Protein AF-A0A9D5NVP7-F1 (afdb_monomer_lite)

Sequence (72 aa):
SIGVCYEGGLDIRGKPADTRTEAQRCSLRKLIEQLHAAYPKALIVGHNDLNPMKDCPCFDAAEYADLNGVQT

Radius of gyration: 12.91 Å; chains: 1; bounding box: 35×17×31 Å

Structure (mmCIF, N/CA/C/O backbone):
data_AF-A0A9D5NVP7-F1
#
_entry.id   AF-A0A9D5NVP7-F1
#
loop_
_atom_site.group_PDB
_atom_site.id
_atom_site.type_symbol
_atom_site.label_atom_id
_atom_site.label_alt_id
_atom_site.label_comp_id
_atom_site.label_asym_id
_atom_site.label_entity_id
_atom_site.label_seq_id
_atom_site.pdbx_PDB_ins_code
_atom_site.Cartn_x
_atom_site.Cartn_y
_atom_site.Cartn_z
_atom_site.occupancy
_atom_site.B_iso_or_equiv
_atom_site.auth_seq_id
_atom_site.auth_comp_id
_atom_site.auth_asym_id
_atom_site.auth_atom_id
_atom_site.pdbx_PDB_model_num
ATOM 1 N N . SER A 1 1 ? -0.194 -8.670 11.397 1.00 91.25 1 SER A N 1
ATOM 2 C CA . SER A 1 1 ? -0.611 -7.851 10.241 1.00 91.25 1 SER A CA 1
ATOM 3 C C . SER A 1 1 ? -1.129 -8.771 9.148 1.00 91.25 1 SER A C 1
ATOM 5 O O . SER A 1 1 ? -0.873 -9.969 9.215 1.00 91.25 1 SER A O 1
ATOM 7 N N . ILE A 1 2 ? -1.857 -8.234 8.169 1.00 97.75 2 ILE A N 1
ATOM 8 C CA . ILE A 1 2 ? -2.164 -8.926 6.910 1.00 97.75 2 ILE A CA 1
ATOM 9 C C . ILE A 1 2 ? -1.242 -8.317 5.854 1.00 97.75 2 ILE A C 1
ATOM 11 O O . ILE A 1 2 ? -1.204 -7.097 5.717 1.00 97.75 2 ILE A O 1
ATOM 15 N N . GLY A 1 3 ? -0.455 -9.148 5.171 1.00 97.62 3 GLY A N 1
ATOM 16 C CA . GLY A 1 3 ? 0.393 -8.714 4.062 1.00 97.62 3 GLY A CA 1
ATOM 17 C C . GLY A 1 3 ? -0.335 -8.908 2.738 1.00 97.62 3 GLY A C 1
ATOM 18 O O . GLY A 1 3 ? -0.826 -10.003 2.475 1.00 97.62 3 GLY A O 1
ATOM 19 N N . VAL A 1 4 ? -0.397 -7.863 1.916 1.00 97.94 4 VAL A N 1
ATOM 20 C CA . VAL A 1 4 ? -0.962 -7.918 0.562 1.00 97.94 4 VAL A CA 1
ATOM 21 C C . VAL A 1 4 ? 0.131 -7.540 -0.428 1.00 97.94 4 VAL A C 1
ATOM 23 O O . VAL A 1 4 ? 0.824 -6.541 -0.240 1.00 97.94 4 VAL A O 1
ATOM 26 N N . CYS A 1 5 ? 0.280 -8.337 -1.481 1.00 97.94 5 CYS A N 1
ATOM 27 C CA . CYS A 1 5 ? 1.231 -8.090 -2.558 1.00 97.94 5 CYS A CA 1
ATOM 28 C C . CYS A 1 5 ? 0.481 -7.988 -3.886 1.00 97.94 5 CYS A C 1
ATOM 30 O O . CYS A 1 5 ? -0.471 -8.730 -4.125 1.00 97.94 5 CYS A O 1
ATOM 32 N N . TYR A 1 6 ? 0.928 -7.08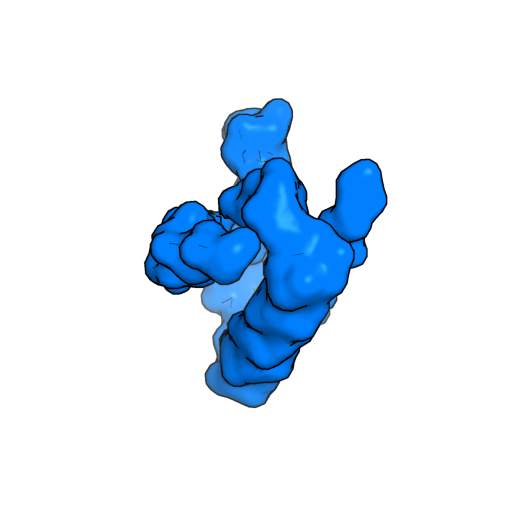1 -4.749 1.00 98.06 6 TYR A N 1
ATOM 33 C CA . TYR A 1 6 ? 0.640 -7.160 -6.174 1.00 98.06 6 TYR A CA 1
ATOM 34 C C . TYR A 1 6 ? 1.855 -7.769 -6.875 1.00 98.06 6 TYR A C 1
ATOM 36 O O . TYR A 1 6 ? 2.983 -7.631 -6.406 1.00 98.06 6 TYR A O 1
ATOM 44 N N . GLU A 1 7 ? 1.619 -8.425 -8.004 1.00 98.12 7 GLU A N 1
ATOM 45 C CA . GLU A 1 7 ? 2.691 -8.968 -8.836 1.00 98.12 7 GLU A CA 1
ATOM 46 C C . GLU A 1 7 ? 3.337 -7.861 -9.672 1.00 98.12 7 GLU A C 1
ATOM 48 O O . GLU A 1 7 ? 2.636 -7.165 -10.414 1.00 98.12 7 GLU A O 1
ATOM 53 N N . GLY A 1 8 ? 4.658 -7.716 -9.553 1.00 97.50 8 GLY A N 1
ATOM 54 C CA . GLY A 1 8 ? 5.450 -6.664 -10.187 1.00 97.50 8 GLY A CA 1
ATOM 55 C C . GLY A 1 8 ? 6.366 -5.954 -9.187 1.00 97.50 8 GLY A C 1
ATOM 56 O O . GLY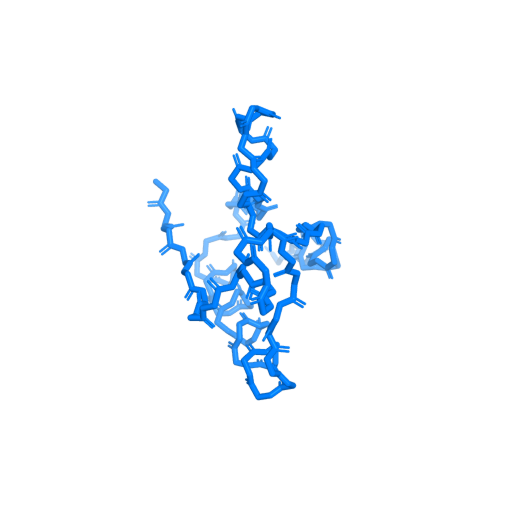 A 1 8 ? 6.831 -6.538 -8.211 1.00 97.50 8 GLY A O 1
ATOM 57 N N . GLY A 1 9 ? 6.633 -4.681 -9.453 1.00 97.25 9 GLY A N 1
ATOM 58 C CA . GLY A 1 9 ? 7.413 -3.781 -8.601 1.00 97.25 9 GLY A CA 1
ATOM 59 C C . GLY A 1 9 ? 8.781 -3.404 -9.163 1.00 97.25 9 GLY A C 1
ATOM 60 O O . GLY A 1 9 ? 9.499 -2.653 -8.513 1.00 97.25 9 GLY A O 1
ATOM 61 N N . LEU A 1 10 ? 9.151 -3.901 -10.348 1.00 97.94 10 LEU A N 1
ATOM 62 C CA . LEU A 1 10 ? 10.417 -3.588 -11.009 1.00 97.94 10 LEU A CA 1
ATOM 63 C C . LEU A 1 10 ? 10.188 -3.175 -12.467 1.00 97.94 10 LEU A C 1
ATOM 65 O O . LEU A 1 10 ? 9.406 -3.805 -13.177 1.00 97.94 10 LEU A O 1
ATOM 69 N N . ASP A 1 11 ? 10.898 -2.145 -12.923 1.00 97.62 11 ASP A N 1
ATOM 70 C CA . ASP A 1 11 ? 10.943 -1.747 -14.330 1.00 97.62 11 ASP A CA 1
ATOM 71 C C . ASP A 1 11 ? 11.803 -2.706 -15.185 1.00 97.62 11 ASP A C 1
ATOM 73 O O . ASP A 1 11 ? 12.419 -3.655 -14.690 1.00 97.62 11 ASP A O 1
ATOM 77 N N . ILE A 1 12 ? 11.907 -2.433 -16.492 1.00 97.12 12 ILE A N 1
ATOM 78 C CA . ILE A 1 12 ? 12.699 -3.248 -17.436 1.00 97.12 12 ILE A CA 1
ATOM 79 C C . ILE A 1 12 ? 14.206 -3.299 -17.119 1.00 97.12 12 ILE A C 1
ATOM 81 O O . ILE A 1 12 ? 14.931 -4.105 -17.699 1.00 97.12 12 ILE A O 1
ATOM 85 N N . ARG A 1 13 ? 14.701 -2.423 -16.237 1.00 97.69 13 ARG A N 1
ATOM 86 C CA . ARG A 1 13 ? 16.099 -2.357 -15.790 1.00 97.69 13 ARG A CA 1
ATOM 87 C C . ARG A 1 13 ? 16.282 -2.975 -14.401 1.00 97.69 13 ARG A C 1
ATOM 89 O O . ARG A 1 13 ? 17.381 -2.890 -13.851 1.00 97.69 13 ARG A O 1
ATOM 96 N N . GLY A 1 14 ? 15.233 -3.569 -13.830 1.00 96.88 14 GLY A N 1
ATOM 97 C CA . GLY A 1 14 ? 15.244 -4.136 -12.486 1.00 96.88 14 GLY A CA 1
ATOM 98 C C . GLY A 1 14 ? 15.2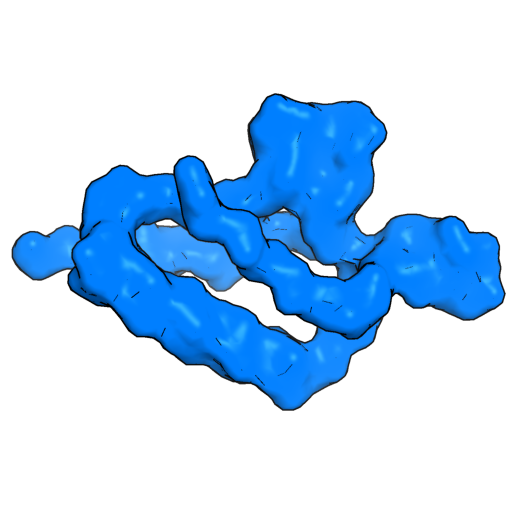61 -3.080 -11.378 1.00 96.88 14 GLY A C 1
ATOM 99 O O . GLY A 1 14 ? 15.743 -3.367 -10.283 1.00 96.88 14 GLY A O 1
ATOM 100 N N . LYS A 1 15 ? 14.807 -1.850 -11.646 1.00 97.88 15 LYS A N 1
ATOM 101 C CA . LYS A 1 15 ? 14.685 -0.789 -10.636 1.00 97.88 15 LYS A CA 1
ATOM 102 C C . LYS A 1 15 ? 13.276 -0.761 -10.041 1.00 97.88 15 LYS A C 1
ATOM 104 O O . LYS A 1 15 ? 12.329 -0.968 -10.795 1.00 97.88 15 LYS A O 1
ATOM 109 N N . PRO A 1 16 ? 13.121 -0.482 -8.733 1.00 97.88 16 PRO A N 1
ATOM 110 C CA . PRO A 1 16 ? 11.812 -0.324 -8.104 1.00 97.88 16 PRO A CA 1
ATOM 111 C C . PRO A 1 16 ? 10.917 0.668 -8.851 1.00 97.88 16 PRO A C 1
ATOM 113 O O . PRO A 1 16 ? 11.336 1.792 -9.123 1.00 97.88 16 PRO A O 1
ATOM 116 N N . ALA A 1 17 ? 9.701 0.245 -9.187 1.00 98.00 17 ALA A N 1
ATOM 117 C CA . ALA A 1 17 ? 8.714 1.070 -9.879 1.00 98.00 17 ALA A CA 1
ATOM 118 C C . ALA A 1 17 ? 7.291 0.542 -9.647 1.00 98.00 17 ALA A C 1
ATOM 120 O O . ALA A 1 17 ? 7.071 -0.674 -9.652 1.00 98.00 17 ALA A O 1
ATOM 121 N N . ASP A 1 18 ? 6.313 1.445 -9.506 1.00 98.12 18 ASP A N 1
ATOM 122 C CA . ASP A 1 18 ? 4.898 1.068 -9.566 1.00 98.12 18 ASP A CA 1
ATOM 123 C C . ASP A 1 18 ? 4.584 0.562 -10.976 1.00 98.12 18 ASP A C 1
ATOM 125 O O . ASP A 1 18 ? 4.580 1.309 -11.953 1.00 98.12 18 ASP A O 1
ATOM 129 N N . THR A 1 19 ? 4.362 -0.741 -11.077 1.00 98.31 19 THR A N 1
ATOM 130 C CA . THR A 1 19 ? 4.079 -1.448 -12.335 1.00 98.31 19 THR A CA 1
ATOM 131 C C . THR A 1 19 ? 2.709 -2.108 -12.297 1.00 98.31 19 THR A C 1
ATOM 133 O O . THR A 1 19 ? 2.409 -2.978 -13.117 1.00 98.31 19 THR A O 1
ATOM 136 N N . ARG A 1 20 ? 1.859 -1.701 -11.345 1.00 98.12 20 ARG A N 1
ATOM 137 C CA . ARG A 1 20 ? 0.495 -2.207 -11.254 1.00 98.12 20 ARG A CA 1
ATOM 138 C C . ARG A 1 20 ? -0.260 -1.892 -12.534 1.00 98.12 20 ARG A C 1
ATOM 140 O O . ARG A 1 20 ? -0.311 -0.754 -12.992 1.00 98.12 20 ARG A O 1
ATOM 147 N N . THR A 1 21 ? -0.923 -2.909 -13.060 1.00 98.50 21 THR A N 1
ATOM 148 C CA . THR A 1 21 ? -1.962 -2.728 -14.074 1.00 98.50 21 THR A CA 1
ATOM 149 C C . THR A 1 21 ? -3.195 -2.067 -13.456 1.00 98.50 21 THR A C 1
ATOM 151 O O . THR A 1 21 ? -3.459 -2.228 -12.263 1.00 98.50 21 THR A O 1
ATOM 154 N N . GLU A 1 22 ? -4.020 -1.404 -14.268 1.00 98.50 22 GLU A N 1
ATOM 155 C CA . GLU A 1 22 ? -5.303 -0.849 -13.805 1.00 98.50 22 GLU A CA 1
ATOM 156 C C . GLU A 1 22 ? -6.184 -1.911 -13.126 1.00 98.50 22 GLU A C 1
ATOM 158 O O . GLU A 1 22 ? -6.754 -1.674 -12.063 1.00 98.50 22 GLU A O 1
ATOM 163 N N . ALA A 1 23 ? -6.213 -3.132 -13.670 1.00 98.62 23 ALA A N 1
ATOM 164 C CA . ALA A 1 23 ? -6.941 -4.248 -13.070 1.00 98.62 23 ALA A CA 1
ATOM 165 C C . ALA A 1 23 ? -6.414 -4.610 -11.668 1.00 98.62 23 ALA A C 1
ATOM 167 O O . ALA A 1 23 ? -7.210 -4.884 -10.763 1.00 98.62 23 ALA A O 1
ATOM 168 N N . GLN A 1 24 ? -5.091 -4.583 -11.461 1.00 98.69 24 GLN A N 1
ATOM 169 C CA . GLN A 1 24 ? -4.489 -4.780 -10.140 1.00 98.69 24 GLN A CA 1
ATOM 170 C C . GLN A 1 24 ? -4.806 -3.619 -9.197 1.00 98.69 24 GLN A C 1
ATOM 172 O O . GLN A 1 24 ? -5.138 -3.884 -8.046 1.00 98.69 24 GLN A O 1
ATOM 177 N N . ARG A 1 25 ? -4.770 -2.360 -9.658 1.00 98.50 25 ARG A N 1
ATOM 178 C CA . ARG A 1 25 ? -5.141 -1.187 -8.842 1.00 98.50 25 ARG A CA 1
ATOM 179 C C . ARG A 1 25 ? -6.584 -1.303 -8.342 1.00 98.50 25 ARG A C 1
ATOM 181 O O . ARG A 1 25 ? -6.825 -1.221 -7.138 1.00 98.50 25 ARG A O 1
ATOM 188 N N . CYS A 1 26 ? -7.530 -1.597 -9.238 1.00 98.38 26 CYS A N 1
ATOM 189 C CA . CYS A 1 26 ? -8.937 -1.803 -8.884 1.00 98.38 26 CYS A CA 1
ATOM 190 C C . CYS A 1 26 ? -9.136 -2.983 -7.919 1.00 98.38 26 CYS A C 1
ATOM 192 O O . CYS A 1 26 ? -9.870 -2.868 -6.937 1.00 98.38 26 CYS A O 1
ATOM 194 N N . SER A 1 27 ? -8.478 -4.117 -8.181 1.00 98.56 27 SER A N 1
ATOM 195 C CA . SER A 1 27 ? -8.600 -5.313 -7.336 1.00 98.56 27 SER A CA 1
ATOM 196 C C . SER A 1 27 ? -8.006 -5.090 -5.945 1.00 98.56 27 SER A C 1
ATOM 198 O O . SER A 1 27 ? -8.610 -5.485 -4.949 1.00 98.56 27 SER A O 1
ATOM 200 N N . LEU A 1 28 ? -6.852 -4.420 -5.871 1.00 98.44 28 LEU A N 1
ATOM 201 C CA . LEU A 1 28 ? -6.174 -4.090 -4.623 1.00 98.44 28 LEU A CA 1
ATOM 202 C C . LEU A 1 28 ? -7.024 -3.144 -3.772 1.00 98.44 28 LEU A C 1
ATOM 204 O O . LEU A 1 28 ? -7.240 -3.424 -2.597 1.00 98.44 28 LEU A O 1
ATOM 208 N N . ARG A 1 29 ? -7.586 -2.091 -4.377 1.00 98.12 29 ARG A N 1
ATOM 209 C CA . ARG A 1 29 ? -8.513 -1.170 -3.707 1.00 98.12 29 ARG A CA 1
ATOM 210 C C . ARG A 1 29 ? -9.705 -1.909 -3.093 1.00 98.12 29 ARG A C 1
ATOM 212 O O . ARG A 1 29 ? -9.956 -1.767 -1.900 1.00 98.12 29 ARG A O 1
ATOM 219 N N . LYS A 1 30 ? -10.384 -2.749 -3.880 1.00 98.44 30 LYS A N 1
ATOM 220 C CA . LYS A 1 30 ? -11.541 -3.532 -3.417 1.00 98.44 30 LYS A CA 1
ATOM 221 C C . LYS A 1 30 ? -11.181 -4.476 -2.266 1.00 98.44 30 LYS A C 1
ATOM 223 O O . LYS A 1 30 ? -11.955 -4.625 -1.325 1.00 98.44 30 LYS A O 1
ATOM 228 N N . LEU A 1 31 ? -10.016 -5.122 -2.335 1.00 98.50 31 LEU A N 1
ATOM 229 C CA . LEU A 1 31 ? -9.538 -5.989 -1.261 1.00 98.50 31 LEU A CA 1
ATOM 230 C C . LEU A 1 31 ? -9.258 -5.190 0.018 1.00 98.50 31 LEU A C 1
ATOM 232 O O . LEU A 1 31 ? -9.672 -5.608 1.096 1.00 98.50 31 LEU A O 1
ATOM 236 N N . ILE A 1 32 ? -8.590 -4.040 -0.090 1.00 97.69 32 ILE A N 1
ATOM 237 C CA . ILE A 1 32 ? -8.297 -3.174 1.060 1.00 97.69 32 ILE A CA 1
ATOM 238 C C . ILE A 1 32 ? -9.597 -2.679 1.705 1.00 97.69 32 ILE A C 1
ATOM 240 O O . ILE A 1 32 ? -9.709 -2.734 2.925 1.00 97.69 32 ILE A O 1
ATOM 244 N N . GLU A 1 33 ? -10.601 -2.285 0.919 1.00 97.06 33 GLU A N 1
ATOM 245 C CA . GLU A 1 33 ? -11.934 -1.918 1.422 1.00 97.06 33 GLU A CA 1
ATOM 246 C C . GLU A 1 33 ? -12.584 -3.054 2.222 1.00 97.06 33 GLU A C 1
ATOM 248 O O . GLU A 1 33 ? -13.059 -2.842 3.337 1.00 97.06 33 GLU A O 1
ATOM 253 N N . GLN A 1 34 ? -12.565 -4.279 1.688 1.00 97.81 34 GLN A N 1
ATOM 254 C CA . GLN A 1 34 ? -13.113 -5.454 2.371 1.00 97.81 34 GLN A CA 1
ATOM 255 C C . GLN A 1 34 ? -12.368 -5.766 3.674 1.00 97.81 34 GLN A C 1
ATOM 257 O O . GLN A 1 34 ? -12.993 -6.074 4.690 1.00 97.81 34 GLN A O 1
ATOM 262 N N . LEU A 1 35 ? -11.037 -5.673 3.658 1.00 97.31 35 LEU A N 1
ATOM 263 C CA . LEU A 1 35 ? -10.211 -5.892 4.842 1.00 97.31 35 LEU A CA 1
ATOM 264 C C . LEU A 1 35 ? -10.436 -4.801 5.891 1.00 97.31 35 LEU A C 1
ATOM 266 O O . LEU A 1 35 ? -10.549 -5.121 7.071 1.00 97.31 35 LEU A O 1
ATOM 270 N N . HIS A 1 36 ? -10.542 -3.536 5.488 1.00 95.00 36 HIS A N 1
ATOM 271 C CA . HIS A 1 36 ? -10.785 -2.438 6.419 1.00 95.00 36 HIS A CA 1
ATOM 272 C C . HIS A 1 36 ? -12.190 -2.518 7.028 1.00 95.00 36 HIS A C 1
ATOM 274 O O . HIS A 1 36 ? -12.338 -2.330 8.229 1.00 95.00 36 HIS A O 1
ATOM 280 N N . ALA A 1 37 ? -13.204 -2.923 6.255 1.00 94.94 37 ALA A N 1
ATOM 281 C CA . ALA A 1 37 ? -14.537 -3.199 6.792 1.00 94.94 37 ALA A CA 1
ATOM 282 C C . ALA A 1 37 ? -14.529 -4.328 7.845 1.00 94.94 37 ALA A C 1
ATOM 284 O O . ALA A 1 37 ? -15.229 -4.243 8.852 1.00 94.94 37 ALA A O 1
ATOM 285 N N . ALA A 1 38 ? -13.721 -5.375 7.644 1.00 96.62 38 ALA A N 1
ATOM 286 C CA . ALA A 1 38 ? -13.559 -6.455 8.621 1.00 96.62 38 ALA A CA 1
ATOM 287 C C . ALA A 1 38 ? -12.707 -6.046 9.841 1.00 96.62 38 ALA A C 1
ATOM 289 O O . ALA A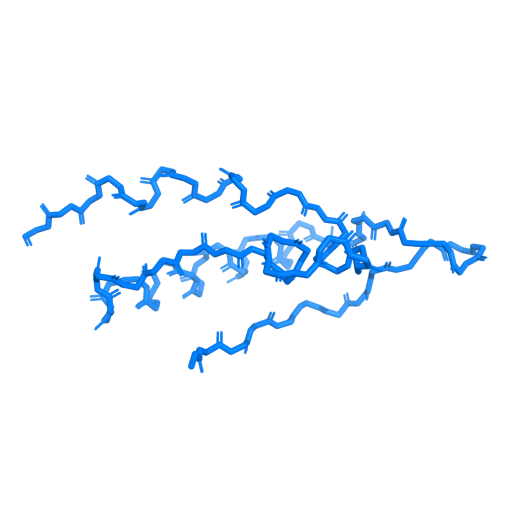 1 38 ? -12.888 -6.586 10.935 1.00 96.62 38 ALA A O 1
ATOM 290 N N . TYR A 1 39 ? -11.784 -5.096 9.666 1.00 95.62 39 TYR A N 1
ATOM 291 C CA . TYR A 1 39 ? -10.825 -4.649 10.676 1.00 95.62 39 TYR A CA 1
ATOM 292 C C . TYR A 1 39 ? -10.726 -3.109 10.716 1.00 95.62 39 TYR A C 1
ATOM 294 O O . TYR A 1 39 ? -9.678 -2.554 10.386 1.00 95.62 39 TYR A O 1
ATOM 302 N N . PRO A 1 40 ? -11.763 -2.394 11.189 1.00 93.25 40 PRO A N 1
ATOM 303 C CA . PRO A 1 40 ? -11.867 -0.930 11.051 1.00 93.25 40 PRO A CA 1
ATOM 304 C C . PRO A 1 40 ? -10.814 -0.135 11.835 1.00 93.25 40 PRO A C 1
ATOM 306 O O . PRO A 1 40 ? -10.595 1.045 11.592 1.00 93.25 40 PRO A O 1
ATOM 309 N N . LYS A 1 41 ? -10.134 -0.768 12.797 1.00 93.12 41 LYS A N 1
ATOM 310 C CA . LYS A 1 41 ? -9.030 -0.152 13.554 1.00 93.12 41 LYS A CA 1
ATOM 311 C C . LYS A 1 41 ? -7.653 -0.429 12.944 1.00 93.12 41 LYS A C 1
ATOM 313 O O . LYS A 1 41 ? -6.652 0.040 13.480 1.00 93.12 41 LYS A O 1
ATOM 318 N N . ALA A 1 42 ? -7.577 -1.252 11.897 1.00 94.38 42 ALA A N 1
ATOM 319 C CA . ALA A 1 42 ? -6.315 -1.579 11.255 1.00 94.38 42 ALA A CA 1
ATOM 320 C C . ALA A 1 42 ? -5.832 -0.395 10.414 1.00 94.38 42 ALA A C 1
ATOM 322 O O . ALA A 1 42 ? -6.580 0.153 9.608 1.00 94.38 42 ALA A O 1
ATOM 323 N N . LEU A 1 43 ? -4.560 -0.042 10.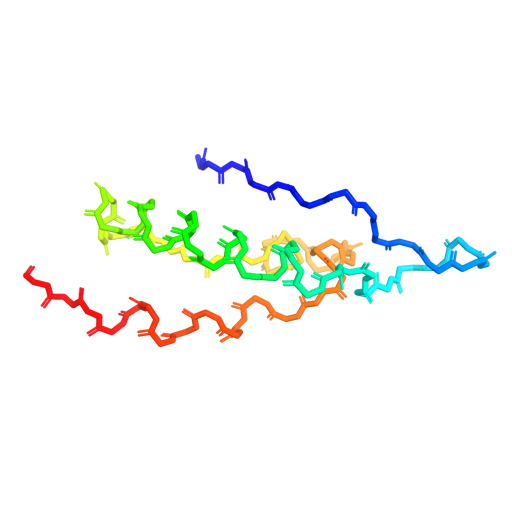591 1.00 94.62 43 LEU A N 1
ATOM 324 C CA . LEU A 1 43 ? -3.889 0.955 9.768 1.00 94.62 43 LEU A CA 1
ATOM 325 C C . LEU A 1 43 ? -3.560 0.363 8.395 1.00 94.62 43 LEU A C 1
ATOM 327 O O . LEU A 1 43 ? -3.040 -0.753 8.307 1.00 94.62 43 LEU A O 1
ATOM 331 N N . ILE A 1 44 ? -3.822 1.132 7.341 1.00 96.38 44 ILE A N 1
ATOM 332 C CA . ILE A 1 44 ? -3.378 0.830 5.979 1.00 96.38 44 ILE A CA 1
ATOM 333 C C . ILE A 1 44 ? -2.042 1.545 5.768 1.00 96.38 44 ILE A C 1
ATOM 335 O O . ILE A 1 44 ? -1.992 2.771 5.794 1.00 96.38 44 ILE A O 1
ATOM 339 N N . VAL A 1 45 ? -0.966 0.774 5.610 1.00 96.69 45 VAL A N 1
ATOM 340 C CA . VAL A 1 45 ? 0.409 1.282 5.475 1.00 96.69 45 VAL A CA 1
ATOM 341 C C . VAL A 1 45 ? 1.181 0.491 4.422 1.00 96.69 45 VAL A C 1
ATOM 343 O O . VAL A 1 45 ? 0.915 -0.695 4.198 1.00 96.69 45 VAL A O 1
ATOM 346 N N . GLY A 1 46 ? 2.155 1.139 3.794 1.00 97.31 46 GLY A N 1
ATOM 347 C CA . GLY A 1 46 ? 3.163 0.519 2.949 1.00 97.31 46 GLY A CA 1
ATOM 348 C C . GLY A 1 46 ? 4.248 -0.187 3.768 1.00 97.31 46 GLY A C 1
ATOM 349 O O . GLY A 1 46 ? 4.431 0.039 4.964 1.00 97.31 46 GLY A O 1
ATOM 350 N N . HIS A 1 47 ? 5.005 -1.076 3.123 1.00 97.50 47 HIS A N 1
ATOM 351 C CA . HIS A 1 47 ? 6.143 -1.734 3.775 1.00 97.50 47 HIS A CA 1
ATOM 352 C C . HIS A 1 47 ? 7.299 -0.744 4.016 1.00 97.50 47 HIS A C 1
ATOM 354 O O . HIS A 1 47 ? 7.991 -0.848 5.029 1.00 97.50 47 HIS A O 1
ATOM 360 N N . ASN A 1 48 ? 7.470 0.231 3.123 1.00 96.62 48 ASN A N 1
ATOM 361 C CA . ASN A 1 48 ? 8.399 1.352 3.241 1.00 96.62 48 ASN A CA 1
ATOM 362 C C . ASN A 1 48 ? 8.065 2.290 4.415 1.00 96.62 48 ASN A C 1
ATOM 364 O O . ASN A 1 48 ? 8.987 2.774 5.064 1.00 96.62 48 ASN A O 1
ATOM 368 N N . ASP A 1 49 ? 6.785 2.470 4.762 1.00 96.19 49 ASP A N 1
ATOM 369 C CA . ASP A 1 49 ? 6.370 3.257 5.938 1.00 96.19 49 ASP A CA 1
ATOM 370 C C . ASP A 1 49 ? 6.880 2.642 7.251 1.00 96.19 49 ASP A C 1
ATOM 372 O O . ASP A 1 49 ? 7.213 3.343 8.205 1.00 96.19 49 ASP A O 1
ATOM 376 N N . LEU A 1 50 ? 6.957 1.308 7.302 1.00 96.06 50 LEU A N 1
ATOM 377 C CA . LEU A 1 50 ? 7.449 0.556 8.461 1.00 96.06 50 LEU A CA 1
ATOM 378 C C . LEU A 1 50 ? 8.971 0.358 8.435 1.00 96.06 50 LEU A C 1
ATOM 380 O O . LEU A 1 50 ? 9.597 0.188 9.481 1.00 96.06 50 LEU A O 1
ATOM 384 N N . ASN A 1 51 ? 9.567 0.331 7.243 1.00 96.50 51 ASN A N 1
ATOM 385 C CA . ASN A 1 51 ? 11.004 0.213 7.041 1.00 96.50 51 ASN A CA 1
ATOM 386 C C . ASN A 1 51 ? 11.449 1.083 5.852 1.00 96.50 51 ASN A C 1
ATOM 388 O O . ASN A 1 51 ? 11.445 0.597 4.717 1.00 96.50 51 ASN A O 1
ATOM 392 N N . PRO A 1 52 ? 11.925 2.315 6.114 1.00 94.19 52 PRO A N 1
ATOM 393 C CA . PRO A 1 52 ? 12.313 3.266 5.069 1.00 94.19 52 PRO A CA 1
ATOM 394 C C . PRO A 1 52 ? 13.474 2.816 4.171 1.00 94.19 52 PRO A C 1
ATOM 396 O O . PRO A 1 52 ? 13.745 3.454 3.161 1.00 94.19 52 PRO A O 1
ATOM 399 N N . MET A 1 53 ? 14.183 1.733 4.517 1.00 96.19 53 MET A N 1
ATOM 400 C CA . MET A 1 53 ? 15.239 1.159 3.669 1.00 96.19 53 MET A CA 1
ATOM 401 C C . MET A 1 53 ? 14.696 0.269 2.541 1.00 96.19 53 MET A C 1
ATOM 403 O O . MET A 1 53 ? 15.481 -0.295 1.779 1.00 96.19 53 MET A O 1
ATOM 407 N N . LYS A 1 54 ? 13.377 0.072 2.455 1.00 93.69 54 LYS A N 1
ATOM 408 C CA . LYS A 1 54 ? 12.731 -0.719 1.405 1.00 93.69 54 LYS A CA 1
ATOM 409 C C . LYS A 1 54 ? 11.917 0.189 0.500 1.00 93.69 54 LYS A C 1
ATOM 411 O O . LYS A 1 54 ? 11.175 1.024 0.992 1.00 93.69 54 LYS A O 1
ATOM 416 N N . ASP A 1 55 ? 11.971 -0.067 -0.803 1.00 96.69 55 ASP A N 1
ATOM 417 C CA . ASP A 1 55 ? 11.131 0.644 -1.772 1.00 96.69 55 ASP A CA 1
ATOM 418 C C . ASP A 1 55 ? 9.716 0.061 -1.877 1.00 96.69 55 ASP A C 1
ATOM 420 O O . ASP A 1 55 ? 8.796 0.751 -2.295 1.00 96.69 55 ASP A O 1
ATOM 424 N N . CYS A 1 56 ? 9.516 -1.205 -1.484 1.00 96.56 56 CYS A N 1
ATOM 425 C CA . CYS A 1 56 ? 8.213 -1.879 -1.480 1.00 96.56 56 CYS A CA 1
ATOM 426 C C . CYS A 1 56 ? 7.166 -1.049 -0.700 1.00 96.56 56 CYS A C 1
ATOM 428 O O . CYS A 1 56 ? 7.431 -0.707 0.450 1.00 96.56 56 CYS A O 1
ATOM 430 N N . PRO A 1 57 ? 5.973 -0.764 -1.256 1.00 97.56 57 PRO A N 1
ATOM 431 C CA . PRO A 1 57 ? 5.353 -1.403 -2.421 1.00 97.56 57 PRO A CA 1
ATOM 432 C C . PRO A 1 57 ? 5.634 -0.711 -3.770 1.00 97.56 57 PRO A C 1
ATOM 434 O O . PRO A 1 57 ? 4.971 -0.995 -4.763 1.00 97.56 57 PRO A O 1
ATOM 437 N N . CYS A 1 58 ? 6.642 0.152 -3.838 1.00 97.31 58 CYS A N 1
ATOM 438 C CA . CYS A 1 58 ? 7.037 0.944 -5.006 1.00 97.31 58 CYS A CA 1
ATOM 439 C C . CYS A 1 58 ? 6.008 2.016 -5.410 1.00 97.31 58 CYS A C 1
ATOM 441 O O . CYS A 1 58 ? 6.084 2.549 -6.513 1.00 97.31 58 CYS A O 1
ATOM 443 N N . PHE A 1 59 ? 5.073 2.342 -4.512 1.00 97.19 59 PHE A N 1
ATOM 444 C CA . PHE A 1 59 ? 4.110 3.439 -4.608 1.00 97.19 59 PHE A CA 1
ATOM 445 C C . PHE A 1 59 ? 3.785 3.973 -3.200 1.00 97.19 59 PHE A C 1
ATOM 447 O O . PHE A 1 59 ? 4.132 3.336 -2.203 1.00 97.19 59 PHE A O 1
ATOM 454 N N . ASP A 1 60 ? 3.121 5.127 -3.116 1.00 96.75 60 ASP A N 1
ATOM 455 C CA . ASP A 1 60 ? 2.698 5.728 -1.846 1.00 96.75 60 ASP A CA 1
ATOM 456 C C . ASP A 1 60 ? 1.356 5.145 -1.364 1.00 96.75 60 ASP A C 1
ATOM 458 O O . ASP A 1 60 ? 0.315 5.323 -2.005 1.00 96.75 60 ASP A O 1
ATOM 462 N N . ALA A 1 61 ? 1.371 4.448 -0.223 1.00 96.25 61 ALA A N 1
ATOM 463 C CA . ALA A 1 61 ? 0.180 3.838 0.366 1.00 96.25 61 ALA A CA 1
ATOM 464 C C . ALA A 1 61 ? -0.842 4.868 0.886 1.00 96.25 61 ALA A C 1
ATOM 466 O O . ALA A 1 61 ? -1.996 4.505 1.134 1.00 96.25 61 ALA A O 1
ATOM 467 N N . ALA A 1 62 ? -0.467 6.149 0.983 1.00 94.31 62 ALA A N 1
ATOM 468 C CA . ALA A 1 62 ? -1.387 7.236 1.296 1.00 94.31 62 ALA A CA 1
ATOM 469 C C . ALA A 1 62 ? -2.524 7.388 0.264 1.00 94.31 62 ALA A C 1
ATOM 471 O O . ALA A 1 62 ? -3.532 8.022 0.574 1.00 94.31 62 ALA A O 1
ATOM 472 N N . GLU A 1 63 ? -2.438 6.762 -0.921 1.00 96.12 63 GLU A N 1
ATOM 473 C CA . GLU A 1 63 ? -3.549 6.724 -1.890 1.00 96.12 63 GLU A CA 1
ATOM 474 C C . GLU A 1 63 ? -4.836 6.070 -1.339 1.00 96.12 63 GLU A C 1
ATOM 476 O O . GLU A 1 63 ? -5.906 6.253 -1.915 1.00 96.12 63 GLU A O 1
ATOM 481 N N . TYR A 1 64 ? -4.748 5.326 -0.228 1.00 95.94 64 TYR A N 1
ATOM 482 C CA . TYR A 1 64 ? -5.891 4.716 0.466 1.00 95.94 64 TYR A CA 1
ATOM 483 C C . TYR A 1 64 ? -6.323 5.481 1.725 1.00 9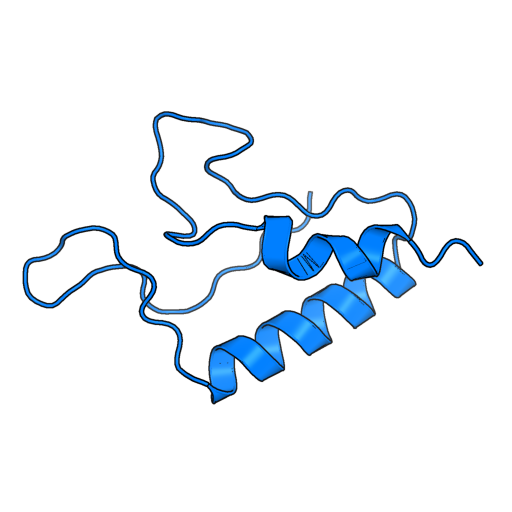5.94 64 TYR A C 1
ATOM 485 O O . TYR A 1 64 ? -7.102 4.962 2.526 1.00 95.94 64 TYR A O 1
ATOM 493 N N . ALA A 1 65 ? -5.812 6.697 1.946 1.00 91.50 65 ALA A N 1
ATOM 494 C CA . ALA A 1 65 ? -6.098 7.468 3.156 1.00 91.50 65 ALA A CA 1
ATOM 495 C C . ALA A 1 65 ? -7.593 7.777 3.343 1.00 91.50 65 ALA A C 1
ATOM 497 O O . ALA A 1 65 ? -8.048 7.927 4.476 1.00 91.50 65 ALA A O 1
ATOM 498 N N . ASP A 1 66 ? -8.364 7.824 2.257 1.00 92.81 66 ASP A N 1
ATOM 499 C CA . ASP A 1 66 ? -9.811 8.029 2.282 1.00 92.81 66 ASP A CA 1
ATOM 500 C C . ASP A 1 66 ? -10.577 6.873 2.947 1.00 92.81 66 ASP A C 1
ATOM 502 O O . ASP A 1 66 ? -11.668 7.083 3.476 1.00 92.81 66 ASP A O 1
ATOM 506 N N . LEU A 1 67 ? -9.987 5.675 3.012 1.00 89.50 67 LEU A N 1
ATOM 507 C CA . LEU A 1 67 ? -10.574 4.533 3.714 1.00 89.50 67 LEU A CA 1
ATOM 508 C C . LEU A 1 67 ? -10.437 4.639 5.236 1.00 89.50 67 LEU A C 1
ATOM 510 O O . LEU A 1 67 ? -11.292 4.132 5.952 1.00 89.50 67 LEU A O 1
ATOM 514 N N . ASN A 1 68 ? -9.437 5.370 5.737 1.00 74.56 68 ASN A N 1
ATOM 515 C CA . ASN A 1 68 ? -9.221 5.557 7.177 1.00 74.56 68 ASN A CA 1
ATOM 516 C C . ASN A 1 68 ? -10.276 6.479 7.838 1.00 74.56 68 ASN A C 1
ATOM 518 O O . ASN A 1 68 ? -10.259 6.658 9.057 1.00 74.56 68 ASN A O 1
ATOM 522 N N . GLY A 1 69 ? -11.167 7.098 7.050 1.00 62.03 69 GLY A N 1
ATOM 523 C CA . GLY A 1 69 ? -12.183 8.052 7.510 1.00 62.03 69 GLY A CA 1
ATOM 524 C C . GLY A 1 69 ? -13.578 7.467 7.753 1.00 62.03 69 GLY A C 1
ATOM 525 O O . GLY A 1 69 ? -14.451 8.186 8.238 1.00 62.03 69 GLY A O 1
ATOM 526 N N . VAL A 1 70 ? -13.816 6.189 7.444 1.00 53.69 70 VAL A N 1
ATOM 527 C CA . VAL A 1 70 ? -15.135 5.557 7.617 1.00 53.69 70 VAL A CA 1
ATOM 528 C C . VAL A 1 70 ? -15.176 4.821 8.957 1.00 53.69 70 VAL A C 1
ATOM 530 O O . VAL A 1 70 ? -15.075 3.600 9.025 1.00 53.69 70 VAL A O 1
ATOM 533 N N . GLN A 1 71 ? -15.299 5.575 10.051 1.00 45.81 71 GLN A N 1
ATOM 534 C CA . GLN A 1 71 ? -15.661 4.995 11.346 1.00 45.81 71 GLN A CA 1
ATOM 535 C C . GLN A 1 71 ? -17.185 4.821 11.389 1.00 45.81 71 GLN A C 1
ATOM 537 O O . GLN A 1 71 ? -17.908 5.807 11.517 1.00 45.81 71 GLN A O 1
ATOM 542 N N . THR A 1 72 ? -17.676 3.589 11.236 1.00 46.31 72 THR A N 1
ATOM 543 C CA . THR A 1 72 ? -19.041 3.208 11.651 1.00 46.31 72 THR A CA 1
ATOM 544 C C . THR A 1 72 ? -19.089 2.907 13.137 1.00 46.31 72 THR A C 1
ATOM 546 O O . THR A 1 72 ? -18.149 2.217 13.600 1.00 46.31 72 THR A O 1
#

pLDDT: mean 93.86, std 10.76, range [45.81, 98.69]

Secondary structure (DSSP, 8-state):
------S--B-TTS-B-----HHHHHHHHHHHHHHHHH-TT-----HHHH-TT--TTSS-GGGGGGGGG---

Foldseek 3Di:
DDDDADPDQADPVRHGAPPDDPVRVVVVLVVVLVVCVVPVPDDQAFPCVVPVVDCPVSDGSCVNVVSNPDDD